Protein AF-T0Z615-F1 (afdb_monomer_lite)

Secondary structure (DSSP, 8-state):
-PPP-PPP-TTHHHHHHHHHHHHHS-TTHHHHHHHHHHHHGGGHHHHHHHHHHHHHHHHHHHHHHHHH--STTHHHHHHHHHH-HHHHHHHHHHHHHHHHHHHHHHHHHHHHHHH-

Radius of gyration: 18.37 Å; chains: 1; bounding box: 49×32×46 Å

Foldseek 3Di:
DDDPDDDDPPCPPVSVVVVVVVVVDALCPCVLVVVLCVVVNPCSVVVVVVVVVVVVVVVVVCVVQCVVQVDPVSQLVVQCVPVNDVRSVVSVVVVVVVVVVVVVSNVVSVVVVVVD

Organism: NCBI:txid410659

pLDDT: mean 87.0, std 8.69, range [48.66, 97.0]

Structure (mmCIF, N/CA/C/O backbone):
data_AF-T0Z615-F1
#
_entry.id   AF-T0Z615-F1
#
loop_
_atom_site.group_PDB
_atom_site.id
_atom_site.type_symbol
_atom_site.label_atom_id
_atom_site.label_alt_id
_atom_site.label_comp_id
_atom_site.label_asym_id
_atom_site.label_entity_id
_atom_site.label_seq_id
_atom_site.pdbx_PDB_ins_code
_atom_site.Cartn_x
_atom_site.Cartn_y
_atom_site.Cartn_z
_atom_site.occupancy
_atom_site.B_iso_or_equiv
_atom_site.auth_seq_id
_atom_site.auth_comp_id
_atom_site.auth_asym_id
_atom_site.auth_atom_id
_atom_site.pdbx_PDB_model_num
ATOM 1 N N . MET A 1 1 ? -30.677 19.873 18.121 1.00 48.66 1 MET A N 1
ATOM 2 C CA . MET A 1 1 ? -29.836 18.657 18.058 1.00 48.66 1 MET A CA 1
ATOM 3 C C . MET A 1 1 ? -29.713 18.229 16.603 1.00 48.66 1 MET A C 1
ATOM 5 O O . MET A 1 1 ? -30.664 17.685 16.055 1.00 48.66 1 MET A O 1
ATOM 9 N N . THR A 1 2 ? -28.602 18.542 15.940 1.00 51.34 2 THR A N 1
ATOM 10 C CA . THR A 1 2 ? -28.321 18.070 14.576 1.00 51.34 2 THR A CA 1
ATOM 11 C C . THR A 1 2 ? -27.870 16.610 14.657 1.00 51.34 2 THR A C 1
ATOM 13 O O . THR A 1 2 ? -26.935 16.286 15.385 1.00 51.34 2 THR A O 1
ATOM 16 N N . ARG A 1 3 ? -28.575 15.693 13.979 1.00 53.12 3 ARG A N 1
ATOM 17 C CA . ARG A 1 3 ? -28.134 14.291 13.869 1.00 53.12 3 ARG A CA 1
ATOM 18 C C . ARG A 1 3 ? -26.726 14.273 13.254 1.00 53.12 3 ARG A C 1
ATOM 20 O O . ARG A 1 3 ? -26.525 14.990 12.274 1.00 53.12 3 ARG A O 1
ATOM 27 N N . PRO A 1 4 ? -25.781 13.463 13.766 1.00 56.62 4 PRO A N 1
ATOM 28 C CA . PRO A 1 4 ? -24.488 13.309 13.116 1.00 56.62 4 PRO A CA 1
ATOM 29 C C . PRO A 1 4 ? -24.726 12.831 11.681 1.00 56.62 4 PRO A C 1
ATOM 31 O O . PRO A 1 4 ? -25.416 11.832 11.451 1.00 56.62 4 PRO A O 1
ATOM 34 N N . THR A 1 5 ? -24.207 13.584 10.717 1.00 71.38 5 THR A N 1
ATOM 35 C CA . THR A 1 5 ? -24.241 13.248 9.296 1.00 71.38 5 THR A CA 1
ATOM 36 C C . THR A 1 5 ? -23.461 11.954 9.098 1.00 71.38 5 THR A C 1
ATOM 38 O O . THR A 1 5 ? -22.233 11.939 9.092 1.00 71.38 5 THR A O 1
ATOM 41 N N . ARG A 1 6 ? -24.175 10.826 8.988 1.00 74.88 6 ARG A N 1
ATOM 42 C CA . ARG A 1 6 ? -23.552 9.560 8.594 1.00 74.88 6 ARG A CA 1
ATOM 43 C C . ARG A 1 6 ? -23.033 9.695 7.168 1.00 74.88 6 ARG A C 1
ATOM 45 O O . ARG A 1 6 ? -23.682 10.304 6.319 1.00 74.88 6 ARG A O 1
ATOM 52 N N . LEU A 1 7 ? -21.882 9.088 6.908 1.00 82.38 7 LEU A N 1
ATOM 53 C CA . LEU A 1 7 ? -21.341 9.005 5.560 1.00 82.38 7 LEU A CA 1
ATOM 54 C C . LEU A 1 7 ? -22.289 8.216 4.655 1.00 82.38 7 LEU A C 1
ATOM 56 O O . LEU A 1 7 ? -22.855 7.196 5.060 1.00 82.38 7 LEU A O 1
ATOM 60 N N . ARG A 1 8 ? -22.451 8.709 3.427 1.00 81.94 8 ARG A N 1
ATOM 61 C CA . ARG A 1 8 ? -23.253 8.060 2.389 1.00 81.94 8 ARG A CA 1
ATOM 62 C C . ARG A 1 8 ? -22.544 6.780 1.943 1.00 81.94 8 ARG A C 1
ATOM 64 O O . ARG A 1 8 ? -21.351 6.811 1.652 1.00 81.94 8 ARG A O 1
ATOM 71 N N . ARG A 1 9 ? -23.259 5.653 1.905 1.00 80.50 9 ARG A N 1
ATOM 72 C CA . ARG A 1 9 ? -22.718 4.329 1.529 1.00 80.50 9 ARG A CA 1
ATOM 73 C C . ARG A 1 9 ? -23.103 3.953 0.098 1.00 80.50 9 ARG A C 1
ATOM 75 O O . ARG A 1 9 ? -23.522 2.833 -0.166 1.00 80.50 9 ARG A O 1
ATOM 82 N N . ASP A 1 10 ? -22.952 4.904 -0.815 1.00 83.88 10 ASP A N 1
ATOM 83 C CA . ASP A 1 10 ? -23.497 4.797 -2.173 1.00 83.88 10 ASP A CA 1
ATOM 84 C C . ASP A 1 10 ? -22.584 3.991 -3.120 1.00 83.88 10 ASP A C 1
ATOM 86 O O . ASP A 1 10 ? -23.027 3.548 -4.172 1.00 83.88 10 ASP A O 1
ATOM 90 N N . ALA A 1 11 ? -21.319 3.754 -2.746 1.00 83.38 11 ALA A N 1
ATOM 91 C CA . ALA A 1 11 ? -20.336 3.067 -3.591 1.00 83.38 11 ALA A CA 1
ATOM 92 C C . ALA A 1 11 ? -20.550 1.540 -3.712 1.00 83.38 11 ALA A C 1
ATOM 94 O O . ALA A 1 11 ? -20.107 0.934 -4.685 1.00 83.38 11 ALA A O 1
ATOM 95 N N . GLY A 1 12 ? -21.221 0.904 -2.743 1.00 88.31 12 GLY A N 1
ATOM 96 C CA . GLY A 1 12 ? -21.408 -0.554 -2.713 1.00 88.31 12 GLY A CA 1
ATOM 97 C C . GLY A 1 12 ? -20.097 -1.361 -2.664 1.00 88.31 12 GLY A C 1
ATOM 98 O O . GLY A 1 12 ? -18.998 -0.814 -2.630 1.00 88.31 12 GLY A O 1
ATOM 99 N N . VAL A 1 13 ? -20.197 -2.694 -2.649 1.00 89.00 13 VAL A N 1
ATOM 100 C CA . VAL A 1 13 ? -19.018 -3.584 -2.555 1.00 89.00 13 VAL A CA 1
ATOM 101 C C . VAL A 1 13 ? -18.176 -3.534 -3.830 1.00 89.00 13 VAL A C 1
ATOM 103 O O . VAL A 1 13 ? -16.959 -3.393 -3.769 1.00 89.00 13 VAL A O 1
ATOM 106 N N . ILE A 1 14 ? -18.833 -3.603 -4.989 1.00 93.44 14 ILE A N 1
ATOM 107 C CA . ILE A 1 14 ? -18.166 -3.616 -6.296 1.00 93.44 14 ILE A CA 1
ATOM 108 C C . ILE A 1 14 ? -17.462 -2.280 -6.563 1.00 93.44 14 ILE A C 1
ATOM 110 O O . ILE A 1 14 ? -16.320 -2.271 -7.014 1.00 93.44 14 ILE A O 1
ATOM 114 N N . GLY A 1 15 ? -18.105 -1.150 -6.246 1.00 92.12 15 GLY A N 1
ATOM 115 C CA . GLY A 1 15 ? -17.489 0.163 -6.435 1.00 92.12 15 GLY A CA 1
ATOM 116 C C . GLY A 1 15 ? -16.258 0.348 -5.551 1.00 92.12 15 GLY A C 1
ATOM 117 O O . GLY A 1 15 ? -15.226 0.793 -6.041 1.00 92.12 15 GLY A O 1
ATOM 118 N N . ILE A 1 16 ? -16.318 -0.067 -4.282 1.00 90.12 16 ILE A N 1
ATOM 119 C CA . ILE A 1 16 ? -15.156 -0.007 -3.381 1.00 90.12 16 ILE A CA 1
ATOM 120 C C . ILE A 1 16 ? -14.036 -0.944 -3.855 1.00 90.12 16 ILE A C 1
ATOM 122 O O . ILE A 1 16 ? -12.873 -0.549 -3.816 1.00 90.12 16 ILE A O 1
ATOM 126 N N . LEU A 1 17 ? -14.367 -2.142 -4.351 1.00 91.88 17 LEU A N 1
ATOM 127 C CA . LEU A 1 17 ? -13.383 -3.068 -4.919 1.00 91.88 17 LEU A CA 1
ATOM 128 C C . LEU A 1 17 ? -12.636 -2.432 -6.098 1.00 91.88 17 LEU A C 1
ATOM 130 O O . LEU A 1 17 ? -11.408 -2.438 -6.113 1.00 91.88 17 LEU A O 1
ATOM 134 N N . TYR A 1 18 ? -13.353 -1.850 -7.062 1.00 92.25 18 TYR A N 1
ATOM 135 C CA . TYR A 1 18 ? -12.715 -1.199 -8.208 1.00 92.25 18 TYR A CA 1
ATOM 136 C C . TYR A 1 18 ? -11.937 0.058 -7.828 1.00 92.25 18 TYR A C 1
ATOM 138 O O . TYR A 1 18 ? -10.883 0.301 -8.409 1.00 92.25 18 TYR A O 1
ATOM 146 N N . VAL A 1 19 ? -12.395 0.826 -6.836 1.00 91.44 19 VAL A N 1
ATOM 147 C CA . VAL A 1 19 ? -11.620 1.951 -6.292 1.00 91.44 19 VAL A CA 1
ATOM 148 C C . VAL A 1 19 ? -10.318 1.452 -5.667 1.00 91.44 19 VAL A C 1
ATOM 150 O O . VAL A 1 19 ? -9.268 2.016 -5.953 1.00 91.44 19 VAL A O 1
ATOM 153 N N . ALA A 1 20 ? -10.353 0.376 -4.877 1.00 88.88 20 ALA A N 1
ATOM 154 C CA . ALA A 1 20 ? -9.154 -0.203 -4.272 1.00 88.88 20 ALA A CA 1
ATOM 155 C C . ALA A 1 20 ? -8.175 -0.736 -5.336 1.00 88.88 20 ALA A C 1
ATOM 157 O O . ALA A 1 20 ? -6.986 -0.406 -5.309 1.00 88.88 20 ALA A O 1
ATOM 158 N N . LEU A 1 21 ? -8.682 -1.492 -6.315 1.00 90.12 21 LEU A N 1
ATOM 159 C CA . LEU A 1 21 ? -7.886 -2.008 -7.433 1.00 90.12 21 LEU A CA 1
ATOM 160 C C . LEU A 1 21 ? -7.271 -0.868 -8.256 1.00 90.12 21 LEU A C 1
ATOM 162 O O . LEU A 1 21 ? -6.063 -0.857 -8.477 1.00 90.12 21 LEU A O 1
ATOM 166 N N . GLY A 1 22 ? -8.076 0.124 -8.641 1.00 88.06 22 GLY A N 1
ATOM 167 C CA . GLY A 1 22 ? -7.614 1.295 -9.387 1.00 88.06 22 GLY A CA 1
ATOM 168 C C . GLY A 1 22 ? -6.620 2.147 -8.600 1.00 88.06 22 GLY A C 1
ATOM 169 O O . GLY A 1 22 ? -5.654 2.629 -9.172 1.00 88.06 22 GLY A O 1
ATOM 170 N N . SER A 1 23 ? -6.794 2.276 -7.281 1.00 85.50 23 SER A N 1
ATOM 171 C CA . SER A 1 23 ? -5.852 3.014 -6.428 1.00 85.50 23 SER A CA 1
ATOM 172 C C . SER A 1 23 ? -4.497 2.320 -6.270 1.00 85.50 23 SER A C 1
ATOM 174 O O . SER A 1 23 ? -3.507 2.979 -5.971 1.00 85.50 23 SER A O 1
ATOM 176 N N . THR A 1 24 ? -4.446 0.999 -6.472 1.00 86.38 24 THR A N 1
ATOM 177 C CA . THR A 1 24 ? -3.198 0.224 -6.399 1.00 86.38 24 THR A CA 1
ATOM 178 C C . THR A 1 24 ? -2.401 0.326 -7.703 1.00 86.38 24 THR A C 1
ATOM 180 O O . THR A 1 24 ? -1.172 0.324 -7.686 1.00 86.38 24 THR A O 1
ATOM 183 N N . ILE A 1 25 ? -3.091 0.433 -8.842 1.00 85.56 25 ILE A N 1
ATOM 184 C CA . ILE A 1 25 ? -2.482 0.528 -10.172 1.00 85.56 25 ILE A CA 1
ATOM 185 C C . ILE A 1 25 ? -2.275 2.016 -10.518 1.00 85.56 25 ILE A C 1
ATOM 187 O O . ILE A 1 25 ? -3.101 2.629 -11.188 1.00 85.56 25 ILE A O 1
ATOM 191 N N . GLY A 1 26 ? -1.177 2.605 -10.031 1.00 75.69 26 GLY A N 1
ATOM 192 C CA . GLY A 1 26 ? -0.755 3.980 -10.357 1.00 75.69 26 GLY A CA 1
ATOM 193 C C . GLY A 1 26 ? 0.144 4.067 -11.598 1.00 75.69 26 GLY A C 1
ATOM 194 O O . GLY A 1 26 ? 0.612 3.045 -12.107 1.00 75.69 26 GLY A O 1
ATOM 195 N N . SER A 1 27 ? 0.453 5.276 -12.080 1.00 71.50 27 SER A N 1
ATOM 196 C CA . SER A 1 27 ? 1.345 5.439 -13.248 1.00 71.50 27 SER A CA 1
ATOM 197 C C . SER A 1 27 ? 2.790 5.007 -12.947 1.00 71.50 27 SER A C 1
ATOM 199 O O . SER A 1 27 ? 3.495 4.493 -13.820 1.00 71.50 27 SER A O 1
ATOM 201 N N . GLY A 1 28 ? 3.211 5.104 -11.683 1.00 67.12 28 GLY A N 1
ATOM 202 C CA . GLY A 1 28 ? 4.524 4.658 -11.209 1.00 67.12 28 GLY A CA 1
ATOM 203 C C . GLY A 1 28 ? 4.664 3.148 -10.968 1.00 67.12 28 GLY A C 1
ATOM 204 O O . GLY A 1 28 ? 5.751 2.702 -10.607 1.00 67.12 28 GLY A O 1
ATOM 205 N N . TRP A 1 29 ? 3.616 2.335 -11.159 1.00 78.00 29 TRP A N 1
ATOM 206 C CA . TRP A 1 29 ? 3.652 0.890 -10.857 1.00 78.00 29 TRP A CA 1
ATOM 207 C C . TRP A 1 29 ? 4.794 0.150 -11.583 1.00 78.00 29 TRP A C 1
ATOM 209 O O . TRP A 1 29 ? 5.466 -0.698 -10.992 1.00 78.00 29 TRP A O 1
ATOM 219 N N . LEU A 1 30 ? 5.082 0.514 -12.840 1.00 81.06 30 LEU A N 1
ATOM 220 C CA . LEU A 1 30 ? 6.151 -0.127 -13.614 1.00 81.06 30 LEU A CA 1
ATOM 221 C C . LEU A 1 30 ? 7.554 0.311 -13.185 1.00 81.06 30 LEU A C 1
ATOM 223 O O . LEU A 1 30 ? 8.518 -0.358 -13.544 1.00 81.06 30 LEU A O 1
ATOM 227 N N . PHE A 1 31 ? 7.705 1.372 -12.388 1.00 82.00 31 PHE A N 1
ATOM 228 C CA . PHE A 1 31 ? 9.018 1.788 -11.892 1.00 82.00 31 PHE A CA 1
ATOM 229 C C . PHE A 1 31 ? 9.614 0.786 -10.921 1.00 82.00 31 PHE A C 1
ATOM 231 O O . PHE A 1 31 ? 10.810 0.513 -10.993 1.00 82.00 31 PHE A O 1
ATOM 238 N N . GLY A 1 32 ? 8.786 0.169 -10.075 1.00 83.19 32 GLY A N 1
ATOM 239 C CA . GLY A 1 32 ? 9.234 -0.933 -9.225 1.00 83.19 32 GLY A CA 1
ATOM 240 C C . GLY A 1 32 ? 9.781 -2.093 -10.060 1.00 83.19 32 GLY A C 1
ATOM 241 O O . GLY A 1 32 ? 10.869 -2.596 -9.783 1.00 83.19 32 GLY A O 1
ATOM 242 N N . ALA A 1 33 ? 9.072 -2.464 -11.131 1.00 85.81 33 ALA A N 1
ATOM 243 C CA . ALA A 1 33 ? 9.494 -3.533 -12.035 1.00 85.81 33 ALA A CA 1
ATOM 244 C C . ALA A 1 33 ? 10.766 -3.161 -12.809 1.00 85.81 33 ALA A C 1
ATOM 246 O O . ALA A 1 33 ? 11.701 -3.958 -12.860 1.00 85.81 33 ALA A O 1
ATOM 247 N N . LEU A 1 34 ? 10.822 -1.944 -13.355 1.00 87.19 34 LEU A N 1
ATOM 248 C CA . LEU A 1 34 ? 11.965 -1.421 -14.097 1.00 87.19 34 LEU A CA 1
ATOM 249 C C . LEU A 1 34 ? 13.215 -1.375 -13.218 1.00 87.19 34 LEU A C 1
ATOM 251 O O . LEU A 1 34 ? 14.241 -1.931 -13.593 1.00 87.19 34 LEU A O 1
ATOM 255 N N . HIS A 1 35 ? 13.141 -0.765 -12.034 1.00 87.25 35 HIS A N 1
ATOM 256 C CA . HIS A 1 35 ? 14.291 -0.669 -11.136 1.00 87.25 35 HIS A CA 1
ATOM 257 C C . HIS A 1 35 ? 14.742 -2.038 -10.626 1.00 87.25 35 HIS A C 1
ATOM 259 O O . HIS A 1 35 ? 15.947 -2.286 -10.562 1.00 87.25 35 HIS A O 1
ATOM 265 N N . ALA A 1 36 ? 13.807 -2.944 -10.325 1.00 87.88 36 ALA A N 1
ATOM 266 C CA . ALA A 1 36 ? 14.149 -4.312 -9.951 1.00 87.88 36 ALA A CA 1
ATOM 267 C C . ALA A 1 36 ? 14.866 -5.044 -11.096 1.00 87.88 36 ALA A C 1
ATOM 269 O O . ALA A 1 36 ? 15.888 -5.687 -10.861 1.00 87.88 36 ALA A O 1
ATOM 270 N N . ALA A 1 37 ? 14.378 -4.915 -12.333 1.00 89.62 37 ALA A N 1
ATOM 271 C CA . ALA A 1 37 ? 14.989 -5.534 -13.506 1.00 89.62 37 ALA A CA 1
ATOM 272 C C . ALA A 1 37 ? 16.349 -4.914 -13.861 1.00 89.62 37 ALA A C 1
ATOM 274 O O . ALA A 1 37 ? 17.269 -5.643 -14.213 1.00 89.62 37 ALA A O 1
ATOM 275 N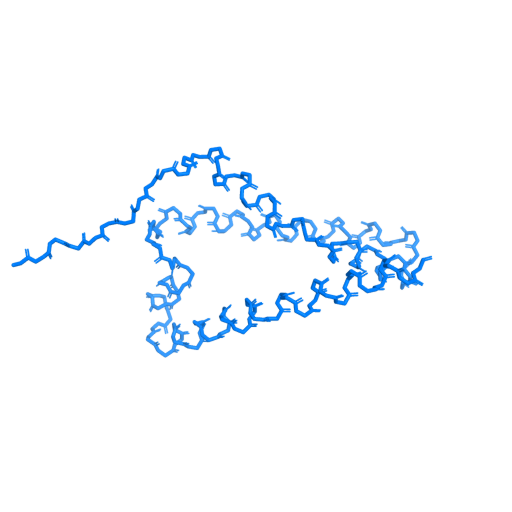 N . VAL A 1 38 ? 16.519 -3.597 -13.725 1.00 90.62 38 VAL A N 1
ATOM 276 C CA . VAL A 1 38 ? 17.808 -2.923 -13.963 1.00 90.62 38 VAL A CA 1
ATOM 277 C C . VAL A 1 38 ? 18.862 -3.372 -12.949 1.00 90.62 38 VAL A C 1
ATOM 279 O O . VAL A 1 38 ? 20.016 -3.564 -13.319 1.00 90.62 38 VAL A O 1
ATOM 282 N N . GLN A 1 39 ? 18.481 -3.566 -11.683 1.00 90.19 39 GLN A N 1
ATOM 283 C CA . GLN A 1 39 ? 19.425 -3.951 -10.629 1.00 90.19 39 GLN A CA 1
ATOM 284 C C . GLN A 1 39 ? 19.714 -5.458 -10.593 1.00 90.19 39 GLN A C 1
ATOM 286 O O . GLN A 1 39 ? 20.867 -5.857 -10.460 1.00 90.19 39 GLN A O 1
ATOM 291 N N . ALA A 1 40 ? 18.683 -6.301 -10.693 1.00 89.12 40 ALA A N 1
ATOM 292 C CA . ALA A 1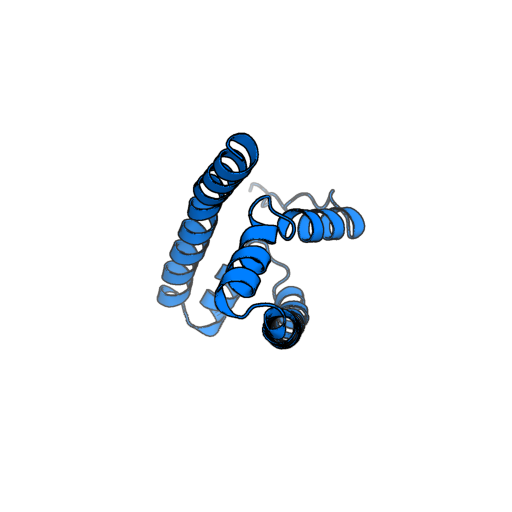 40 ? 18.799 -7.753 -10.527 1.00 89.12 40 ALA A CA 1
ATOM 293 C C . ALA A 1 40 ? 18.723 -8.537 -11.852 1.00 89.12 40 ALA A C 1
ATOM 295 O O . ALA A 1 40 ? 18.902 -9.758 -11.866 1.00 89.12 40 ALA A O 1
ATOM 296 N N . GLY A 1 41 ? 18.436 -7.874 -12.974 1.00 88.94 41 GLY A N 1
ATOM 297 C CA . GLY A 1 41 ? 18.231 -8.537 -14.259 1.00 88.94 41 GLY A CA 1
ATOM 298 C C . GLY A 1 41 ? 17.022 -9.488 -14.233 1.00 88.94 41 GLY A C 1
ATOM 299 O O . GLY A 1 41 ? 16.019 -9.218 -13.559 1.00 88.94 41 GLY A O 1
ATOM 300 N N . PRO A 1 42 ? 17.103 -10.643 -14.920 1.00 89.31 42 PRO A N 1
ATOM 301 C CA . PRO A 1 42 ? 16.043 -11.658 -14.926 1.00 89.31 42 PRO A CA 1
ATOM 302 C C . PRO A 1 42 ? 15.691 -12.215 -13.536 1.00 89.31 42 PRO A C 1
ATOM 304 O O . PRO A 1 42 ? 14.578 -12.694 -13.326 1.00 89.31 42 PRO A O 1
ATOM 307 N N . TRP A 1 43 ? 16.608 -12.119 -12.565 1.00 90.62 43 TRP A N 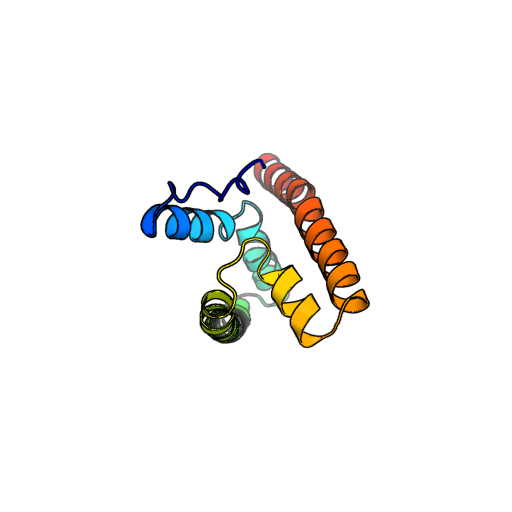1
ATOM 308 C CA . TRP A 1 43 ? 16.386 -12.585 -11.191 1.00 90.62 43 TRP A CA 1
ATOM 309 C C . TRP A 1 43 ? 15.415 -11.703 -10.394 1.00 90.62 43 TRP A C 1
ATOM 311 O O . TRP A 1 43 ? 14.958 -12.108 -9.326 1.00 90.62 43 TRP A O 1
ATOM 321 N N . SER A 1 44 ? 15.035 -10.535 -10.921 1.00 92.25 44 SER A N 1
ATOM 322 C CA . SER A 1 44 ? 14.018 -9.653 -10.329 1.00 92.25 44 SER A CA 1
ATOM 323 C C . SER A 1 44 ? 12.657 -10.327 -10.116 1.00 92.25 44 SER A C 1
ATOM 325 O O . SER A 1 44 ? 11.911 -9.944 -9.222 1.00 92.25 44 SER A O 1
ATOM 327 N N . ILE A 1 45 ? 12.329 -11.385 -10.859 1.00 91.56 45 ILE A N 1
ATOM 328 C CA . ILE A 1 45 ? 11.092 -12.153 -10.645 1.00 91.56 45 ILE A CA 1
ATOM 329 C C . ILE A 1 45 ? 11.020 -12.732 -9.223 1.00 91.56 45 ILE A C 1
ATOM 331 O O . ILE A 1 45 ? 9.948 -12.756 -8.618 1.00 91.56 45 ILE A O 1
ATOM 335 N N . PHE A 1 46 ? 12.151 -13.142 -8.645 1.00 92.31 46 PHE A N 1
ATOM 336 C CA . PHE A 1 46 ? 12.165 -13.675 -7.283 1.00 92.31 46 PHE A CA 1
ATOM 337 C C . PHE A 1 46 ? 11.851 -12.601 -6.238 1.00 92.31 46 PHE A C 1
ATOM 339 O O . PHE A 1 46 ? 11.150 -12.894 -5.268 1.00 92.31 46 PHE A O 1
ATOM 346 N N . SER A 1 47 ? 12.291 -11.353 -6.439 1.00 91.38 47 SER A N 1
ATOM 347 C CA . SER A 1 47 ? 11.934 -10.262 -5.524 1.00 91.38 47 SER A CA 1
ATOM 348 C C . SER A 1 47 ? 10.443 -9.935 -5.595 1.00 91.38 47 SER A C 1
ATOM 350 O O . SER A 1 47 ? 9.832 -9.679 -4.559 1.00 91.38 47 SER A O 1
ATOM 352 N N . TRP A 1 48 ? 9.827 -10.044 -6.776 1.00 90.94 48 TRP A N 1
ATOM 353 C CA . TRP A 1 48 ? 8.378 -9.913 -6.939 1.00 90.94 48 TRP A CA 1
ATOM 354 C C . TRP A 1 48 ? 7.593 -11.006 -6.222 1.00 90.94 48 TRP A C 1
ATOM 356 O O . TRP A 1 48 ? 6.603 -10.697 -5.564 1.00 90.94 48 TRP A O 1
ATOM 366 N N . ILE A 1 49 ? 8.033 -12.264 -6.299 1.00 94.31 49 ILE A N 1
ATOM 367 C CA . ILE A 1 49 ? 7.371 -13.375 -5.598 1.00 94.31 49 ILE A CA 1
ATOM 368 C C . ILE A 1 49 ? 7.412 -13.150 -4.083 1.00 94.31 49 ILE A C 1
ATOM 370 O O . ILE A 1 49 ? 6.389 -13.272 -3.408 1.00 94.31 49 ILE A O 1
ATOM 374 N N . ILE A 1 50 ? 8.577 -12.772 -3.551 1.00 94.31 50 ILE A N 1
ATOM 375 C CA . ILE A 1 50 ? 8.742 -12.499 -2.118 1.00 94.31 50 ILE A CA 1
ATOM 376 C C . ILE A 1 50 ? 7.907 -11.281 -1.702 1.00 94.31 50 ILE A C 1
ATOM 378 O O . ILE A 1 50 ? 7.199 -11.333 -0.696 1.00 94.31 50 ILE A O 1
ATOM 382 N N . GLY A 1 51 ? 7.939 -10.205 -2.493 1.00 92.62 51 GLY A N 1
ATOM 383 C CA . GLY A 1 51 ? 7.148 -9.001 -2.248 1.00 92.62 51 GLY A CA 1
ATOM 384 C C . GLY A 1 51 ? 5.644 -9.279 -2.259 1.00 92.62 51 GLY A C 1
ATOM 385 O O . GLY A 1 51 ? 4.938 -8.866 -1.341 1.00 92.62 51 GLY A O 1
ATOM 386 N N . ALA A 1 52 ? 5.157 -10.041 -3.240 1.00 92.50 52 ALA A N 1
ATOM 387 C CA . ALA A 1 52 ? 3.754 -10.434 -3.336 1.00 92.50 52 ALA A CA 1
ATOM 388 C C . ALA A 1 52 ? 3.314 -11.273 -2.128 1.00 92.50 52 ALA A C 1
ATOM 390 O O . ALA A 1 52 ? 2.256 -11.010 -1.559 1.00 92.50 52 ALA A O 1
ATOM 391 N N . ALA A 1 53 ? 4.137 -12.234 -1.693 1.00 97.00 53 ALA A N 1
ATOM 392 C CA . ALA A 1 53 ? 3.851 -13.030 -0.502 1.00 97.00 53 ALA A CA 1
ATOM 393 C C . ALA A 1 53 ? 3.772 -12.158 0.766 1.00 97.00 53 ALA A C 1
ATOM 395 O O . ALA A 1 53 ? 2.836 -12.300 1.553 1.00 97.00 53 ALA A O 1
ATOM 396 N N . ALA A 1 54 ? 4.703 -11.217 0.943 1.00 96.00 54 ALA A N 1
ATOM 397 C CA . ALA A 1 54 ? 4.701 -10.304 2.085 1.00 96.00 54 ALA A CA 1
ATOM 398 C C . ALA A 1 54 ? 3.468 -9.381 2.098 1.00 96.00 54 ALA A C 1
ATOM 400 O O . ALA A 1 54 ? 2.812 -9.233 3.132 1.00 96.00 54 ALA A O 1
ATOM 401 N N . VAL A 1 55 ? 3.114 -8.796 0.949 1.00 93.38 55 VAL A N 1
ATOM 402 C CA . VAL A 1 55 ? 1.930 -7.930 0.817 1.00 93.38 55 VAL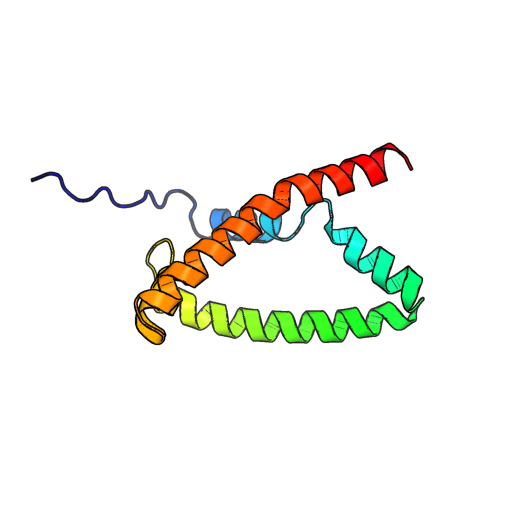 A CA 1
ATOM 403 C C . VAL A 1 55 ? 0.637 -8.720 1.026 1.00 93.38 55 VAL A C 1
ATOM 405 O O . VAL A 1 55 ? -0.289 -8.203 1.645 1.00 93.38 55 VAL A O 1
ATOM 408 N N . LEU A 1 56 ? 0.571 -9.979 0.582 1.00 94.94 56 LEU A N 1
ATOM 409 C CA . LEU A 1 56 ? -0.591 -10.841 0.805 1.00 94.94 56 LEU A CA 1
ATOM 410 C C . LEU A 1 56 ? -0.823 -11.114 2.297 1.00 94.94 56 LEU A C 1
ATOM 412 O O . LEU A 1 56 ? -1.954 -11.013 2.771 1.00 94.94 56 LEU A O 1
ATOM 416 N N . LEU A 1 57 ? 0.241 -11.407 3.051 1.00 96.62 57 LEU A N 1
ATOM 417 C CA . LEU A 1 57 ? 0.147 -11.570 4.505 1.00 96.62 57 LEU A CA 1
ATOM 418 C C . LEU A 1 57 ? -0.355 -10.287 5.176 1.00 96.62 57 LEU A C 1
ATOM 420 O O . LEU A 1 57 ? -1.247 -10.339 6.023 1.00 96.62 57 LEU A O 1
ATOM 424 N N . LEU A 1 58 ? 0.160 -9.130 4.754 1.00 94.12 58 LEU A N 1
ATOM 425 C CA . LEU A 1 58 ? -0.302 -7.837 5.252 1.00 94.12 58 LEU A CA 1
ATOM 426 C C . LEU A 1 58 ? -1.783 -7.590 4.914 1.00 94.12 58 LEU A C 1
ATOM 428 O O . LEU A 1 58 ? -2.535 -7.094 5.754 1.00 94.12 58 LEU A O 1
ATOM 432 N N . ALA A 1 59 ? -2.221 -7.971 3.713 1.00 92.94 59 ALA A N 1
ATOM 433 C CA . ALA A 1 59 ? -3.608 -7.842 3.281 1.00 92.94 59 ALA A CA 1
ATOM 434 C C . ALA A 1 59 ? -4.563 -8.687 4.137 1.00 92.94 59 ALA A C 1
ATOM 436 O O . ALA A 1 59 ? -5.636 -8.197 4.483 1.00 92.94 59 ALA A O 1
ATOM 437 N N . PHE A 1 60 ? -4.176 -9.904 4.537 1.00 95.00 60 PHE A N 1
ATOM 438 C CA . PHE A 1 60 ? -4.984 -10.714 5.457 1.00 95.00 60 PHE A CA 1
ATOM 439 C C . PHE A 1 60 ? -5.136 -10.058 6.829 1.00 95.00 60 PHE A C 1
ATOM 441 O O . PHE A 1 60 ? -6.250 -9.977 7.345 1.00 95.00 60 PHE A O 1
ATOM 448 N N . VAL A 1 61 ? -4.054 -9.499 7.377 1.00 93.56 61 VAL A N 1
ATOM 449 C CA . VAL A 1 61 ? -4.112 -8.753 8.644 1.00 93.56 61 VAL A CA 1
ATOM 450 C C . VAL A 1 61 ? -5.067 -7.560 8.531 1.00 93.56 61 VAL A C 1
ATOM 452 O O . VAL A 1 61 ? -5.921 -7.355 9.394 1.00 93.56 61 VAL A O 1
ATOM 455 N N . PHE A 1 62 ? -4.985 -6.786 7.445 1.00 89.31 62 PHE A N 1
ATOM 456 C CA . PHE A 1 62 ? -5.910 -5.671 7.231 1.00 89.31 62 PHE A CA 1
ATOM 457 C C . PHE A 1 62 ? -7.349 -6.121 6.968 1.00 89.31 62 PHE A C 1
ATOM 459 O O . PHE A 1 62 ? -8.272 -5.421 7.386 1.00 89.31 62 PHE A O 1
ATOM 466 N N . ALA A 1 63 ? -7.570 -7.268 6.326 1.00 91.00 63 ALA A N 1
ATOM 467 C CA . ALA A 1 63 ? -8.909 -7.810 6.117 1.00 91.00 63 ALA A CA 1
ATOM 468 C C . ALA A 1 63 ? -9.607 -8.098 7.456 1.00 91.00 63 ALA A C 1
ATOM 470 O O . ALA A 1 63 ? -10.770 -7.739 7.625 1.00 91.00 63 ALA A O 1
ATOM 471 N N . GLU A 1 64 ? -8.892 -8.643 8.442 1.00 91.81 64 GLU A N 1
ATOM 472 C CA . GLU A 1 64 ? -9.440 -8.844 9.787 1.00 91.81 64 GLU A CA 1
ATOM 473 C C . GLU A 1 64 ? -9.638 -7.508 10.519 1.00 91.81 64 GLU A C 1
ATOM 475 O O . GLU A 1 64 ? -10.749 -7.184 10.949 1.00 91.81 64 GLU A O 1
ATOM 480 N N . LEU A 1 65 ? -8.599 -6.668 10.586 1.00 89.81 65 LEU A N 1
ATOM 481 C CA . LEU A 1 65 ? -8.638 -5.414 11.350 1.00 89.81 65 LEU A CA 1
ATOM 482 C C . LEU A 1 65 ? -9.690 -4.419 10.838 1.00 89.81 65 LEU A C 1
ATOM 484 O O . LEU A 1 65 ? -10.363 -3.756 11.630 1.00 89.81 65 LEU A O 1
ATOM 488 N N . THR A 1 66 ? -9.858 -4.293 9.522 1.00 85.25 66 THR A N 1
ATOM 489 C CA . THR A 1 66 ? -10.818 -3.335 8.941 1.00 85.25 66 THR A CA 1
ATOM 490 C C . THR A 1 66 ? -12.270 -3.725 9.202 1.00 85.25 66 THR A C 1
ATOM 492 O O . THR A 1 66 ? -13.121 -2.841 9.321 1.00 85.25 66 THR A O 1
ATOM 495 N N . THR A 1 67 ? -12.562 -5.020 9.373 1.00 86.56 67 THR A N 1
ATOM 496 C CA . THR A 1 67 ? -13.902 -5.477 9.778 1.00 86.56 67 THR A CA 1
ATOM 497 C C . THR A 1 67 ? -14.192 -5.206 11.255 1.00 86.56 67 THR A C 1
ATOM 499 O O . THR A 1 67 ? -15.339 -4.928 11.604 1.00 86.56 67 THR A O 1
ATOM 502 N N . MET A 1 68 ? -13.161 -5.196 12.109 1.00 89.12 68 MET A N 1
ATOM 503 C CA . MET A 1 68 ? -13.284 -4.852 13.532 1.00 89.12 68 MET A CA 1
ATOM 504 C C . MET A 1 68 ? -13.497 -3.350 13.767 1.00 89.12 68 MET A C 1
ATOM 506 O O . MET A 1 68 ? -14.187 -2.967 14.712 1.00 89.12 68 MET A O 1
ATOM 510 N N . PHE A 1 69 ? -12.949 -2.493 12.899 1.00 86.38 69 PHE A N 1
ATOM 511 C CA . PHE A 1 69 ? -13.070 -1.033 12.992 1.00 86.38 69 PHE A CA 1
ATOM 512 C C . PHE A 1 69 ? -13.793 -0.436 11.765 1.00 86.38 69 PHE A C 1
ATOM 514 O O . PHE A 1 69 ? -13.171 0.279 10.978 1.00 86.38 69 PHE A O 1
ATOM 521 N N . PRO A 1 70 ? -15.120 -0.641 11.600 1.00 80.06 70 PRO A N 1
ATOM 522 C CA . PRO A 1 70 ? -15.876 -0.255 10.396 1.00 80.06 70 PRO A CA 1
ATOM 523 C C . PRO A 1 70 ? -16.190 1.254 10.301 1.00 80.06 70 PRO A C 1
ATOM 525 O O . PRO A 1 70 ? -17.137 1.670 9.623 1.00 80.06 70 PRO A O 1
ATOM 528 N N . ASN A 1 71 ? -15.420 2.082 11.007 1.00 80.38 71 ASN A N 1
ATOM 529 C CA . ASN A 1 71 ? -15.547 3.533 11.025 1.00 80.38 71 ASN A CA 1
ATOM 530 C C . ASN A 1 71 ? -14.566 4.155 10.026 1.00 80.38 71 ASN A C 1
ATOM 532 O O . ASN A 1 71 ? -13.452 3.672 9.832 1.00 80.38 71 ASN A O 1
ATOM 536 N N . SER A 1 72 ? -14.958 5.259 9.394 1.00 81.75 72 SER A N 1
ATOM 537 C CA . SER A 1 72 ? -14.057 5.987 8.499 1.00 81.75 72 SER A CA 1
ATOM 538 C C . SER A 1 72 ? -12.849 6.536 9.250 1.00 81.75 72 SER A C 1
ATOM 540 O O . SER A 1 72 ? -12.963 6.971 10.393 1.00 81.75 72 SER A O 1
ATOM 542 N N . GLY A 1 73 ? -11.684 6.487 8.600 1.00 79.94 73 GLY A N 1
ATOM 543 C CA . GLY A 1 73 ? -10.409 6.734 9.272 1.00 79.94 73 GLY A CA 1
ATOM 544 C C . GLY A 1 73 ? -9.930 5.543 10.107 1.00 79.94 73 GLY A C 1
ATOM 545 O O . GLY A 1 73 ? -9.171 5.743 11.051 1.00 79.94 73 GLY A O 1
ATOM 546 N N . ALA A 1 74 ? -10.349 4.317 9.762 1.00 81.44 74 ALA A N 1
ATOM 547 C CA . ALA A 1 74 ? -10.019 3.087 10.484 1.00 81.44 74 ALA A CA 1
ATOM 548 C C . ALA A 1 74 ? -8.529 2.971 10.842 1.00 81.44 74 ALA A C 1
ATOM 550 O O . ALA A 1 74 ? -8.223 2.585 11.958 1.00 81.44 74 ALA A O 1
ATOM 551 N N . LEU A 1 75 ? -7.611 3.369 9.950 1.00 84.81 75 LEU A N 1
ATOM 552 C CA . LEU A 1 75 ? -6.156 3.338 10.181 1.00 84.81 75 LEU A CA 1
ATOM 553 C C . LEU A 1 75 ? -5.686 4.259 11.323 1.00 84.81 75 LEU A C 1
ATOM 555 O O . LEU A 1 75 ? -4.777 3.912 12.073 1.00 84.81 75 LEU A O 1
ATOM 559 N N . VAL A 1 76 ? -6.309 5.424 11.485 1.00 87.19 76 VAL A N 1
ATOM 560 C CA . VAL A 1 76 ? -6.036 6.336 12.610 1.00 87.19 76 VAL A CA 1
ATOM 561 C C . VAL A 1 76 ? -6.753 5.857 13.865 1.00 87.19 76 VAL A C 1
ATOM 563 O O . VAL A 1 76 ? -6.204 5.891 14.961 1.00 87.19 76 VAL A O 1
ATOM 566 N N . HIS A 1 77 ? -7.981 5.367 13.713 1.00 85.88 77 HIS A N 1
ATOM 567 C CA . HIS A 1 77 ? -8.764 4.886 14.841 1.00 85.88 77 HIS A CA 1
ATOM 568 C C . HIS A 1 77 ? -8.139 3.640 15.485 1.00 85.88 77 HIS A C 1
ATOM 570 O O . HIS A 1 77 ? -8.011 3.584 16.704 1.00 85.88 77 HIS A O 1
ATOM 576 N N . MET A 1 78 ? -7.672 2.683 14.679 1.00 88.56 78 MET A N 1
ATOM 577 C CA . MET A 1 78 ? -7.020 1.466 15.168 1.00 88.56 78 MET A CA 1
ATOM 578 C C . MET A 1 78 ? -5.730 1.782 15.930 1.00 88.56 78 MET A C 1
ATOM 580 O O . MET A 1 78 ? -5.465 1.168 16.959 1.00 88.56 78 MET A O 1
ATOM 584 N N . THR A 1 79 ? -4.947 2.763 15.474 1.00 88.12 79 THR A N 1
ATOM 585 C CA . THR A 1 79 ? -3.693 3.167 16.130 1.00 88.12 79 THR A CA 1
ATOM 586 C C . THR A 1 79 ? -3.951 3.964 17.402 1.00 88.12 79 THR A C 1
ATOM 588 O O . THR A 1 79 ? -3.275 3.741 18.403 1.00 88.12 79 THR A O 1
ATOM 591 N N . HIS A 1 80 ? -4.981 4.813 17.411 1.00 87.50 80 HIS A N 1
ATOM 592 C CA . HIS A 1 80 ? -5.429 5.521 18.612 1.00 87.50 80 HIS A CA 1
ATOM 593 C C . HIS A 1 80 ? -5.904 4.561 19.710 1.00 87.50 80 HIS A C 1
ATOM 595 O O . HIS A 1 80 ? -5.472 4.675 20.854 1.00 87.50 80 HIS A O 1
ATOM 601 N N . VAL A 1 81 ? -6.730 3.571 19.352 1.00 87.81 81 VAL A N 1
ATOM 602 C CA . VAL A 1 81 ? -7.271 2.587 20.304 1.00 87.81 81 VAL A CA 1
ATOM 603 C C . VAL A 1 81 ? -6.187 1.643 20.835 1.00 87.81 81 VAL A C 1
ATOM 605 O O . VAL A 1 81 ? -6.224 1.278 22.005 1.00 87.81 81 VAL A O 1
ATOM 608 N N . SER A 1 82 ? -5.217 1.251 20.005 1.00 89.00 82 SER A N 1
ATOM 609 C CA . SER A 1 82 ? -4.177 0.285 20.399 1.00 89.00 82 SER A CA 1
ATOM 610 C C . SER A 1 82 ? -2.962 0.910 21.093 1.00 89.00 82 SER A C 1
ATOM 612 O O . SER A 1 82 ? -2.443 0.320 22.036 1.00 89.00 82 SER A O 1
ATOM 614 N N . HIS A 1 83 ? -2.501 2.084 20.647 1.00 90.81 83 HIS A N 1
ATOM 615 C CA . HIS A 1 83 ? -1.241 2.705 21.091 1.00 90.81 83 HIS A CA 1
ATOM 616 C C . HIS A 1 83 ? -1.438 4.075 21.768 1.00 90.81 83 HIS A C 1
ATOM 618 O O . HIS A 1 83 ? -0.469 4.709 22.189 1.00 90.81 83 HIS A O 1
ATOM 624 N N . GLY A 1 84 ? -2.682 4.540 21.895 1.00 91.56 84 GLY A N 1
ATOM 625 C CA . GLY A 1 84 ? -3.031 5.781 22.578 1.00 91.56 84 GLY A CA 1
ATOM 626 C C . GLY A 1 84 ? -2.984 7.034 21.698 1.00 91.56 84 GLY A C 1
ATOM 627 O O . GLY A 1 84 ? -2.704 7.011 20.497 1.00 91.56 84 GLY A O 1
ATOM 628 N N . ASP A 1 85 ? -3.275 8.170 22.332 1.00 90.12 85 ASP A N 1
ATOM 629 C CA . ASP A 1 85 ? -3.576 9.430 21.646 1.00 90.12 85 ASP A CA 1
ATOM 630 C C . ASP A 1 85 ? -2.384 10.033 20.887 1.00 90.12 85 ASP A C 1
ATOM 632 O O . ASP A 1 85 ? -2.527 10.487 19.750 1.00 90.12 85 ASP A O 1
ATOM 636 N N . LEU A 1 86 ? -1.186 9.989 21.478 1.00 92.25 86 LEU A N 1
ATOM 637 C CA . LEU A 1 86 ? 0.028 10.502 20.838 1.00 92.25 86 LEU A CA 1
ATOM 638 C C . LEU A 1 86 ? 0.374 9.707 19.572 1.00 92.25 86 LEU A C 1
ATOM 640 O O . LEU A 1 86 ? 0.645 10.298 18.527 1.00 92.25 86 LEU A O 1
ATOM 644 N N . ALA A 1 87 ? 0.323 8.376 19.655 1.00 90.62 87 ALA A N 1
ATOM 645 C CA . ALA A 1 87 ? 0.616 7.498 18.529 1.00 90.62 87 ALA A CA 1
ATOM 646 C C . ALA A 1 87 ? -0.392 7.696 17.389 1.00 90.62 87 ALA A C 1
ATOM 648 O O . ALA A 1 87 ? 0.018 7.842 16.239 1.00 90.62 87 ALA A O 1
ATOM 649 N N . GLY A 1 88 ? -1.691 7.803 17.698 1.00 89.69 88 GLY A N 1
ATOM 650 C CA . GLY A 1 88 ? -2.722 8.085 16.693 1.00 89.69 88 GLY A CA 1
ATOM 651 C C . GLY A 1 88 ? -2.521 9.431 15.980 1.00 89.69 88 GLY A C 1
ATOM 652 O O . GLY A 1 88 ? -2.693 9.526 14.760 1.00 89.69 88 GLY A O 1
ATOM 653 N N . LYS A 1 89 ? -2.093 10.474 16.705 1.00 91.38 89 LYS A N 1
ATOM 654 C CA . LYS A 1 89 ? -1.778 11.793 16.121 1.00 91.38 89 LYS A CA 1
ATOM 655 C C . LYS A 1 89 ? -0.566 11.744 15.196 1.00 91.38 89 LYS A C 1
ATOM 657 O O . LYS A 1 89 ? -0.628 12.277 14.089 1.00 91.38 89 LYS A O 1
ATOM 662 N N . ILE A 1 90 ? 0.513 11.086 15.621 1.00 94.38 90 ILE A N 1
ATOM 663 C CA . ILE A 1 90 ? 1.708 10.894 14.786 1.00 94.38 90 ILE A CA 1
ATOM 664 C C . ILE A 1 90 ? 1.344 10.094 13.532 1.00 94.38 90 ILE A C 1
ATOM 666 O O . ILE A 1 90 ? 1.688 10.492 12.421 1.00 94.38 90 ILE A O 1
ATOM 670 N N . TRP A 1 91 ? 0.583 9.012 13.692 1.00 93.31 91 TRP A N 1
ATOM 671 C CA . TRP A 1 91 ? 0.139 8.176 12.581 1.00 93.31 91 TRP A CA 1
ATOM 672 C C . TRP A 1 91 ? -0.718 8.940 11.567 1.00 93.31 91 TRP A C 1
ATOM 674 O O . TRP A 1 91 ? -0.541 8.781 10.362 1.00 93.31 91 TRP A O 1
ATOM 684 N N . SER A 1 92 ? -1.592 9.832 12.038 1.00 91.44 92 SER A N 1
ATOM 685 C CA . SER A 1 92 ? -2.387 10.707 11.166 1.00 91.44 92 SER A CA 1
ATOM 686 C C . SER A 1 92 ? -1.504 11.589 10.282 1.00 91.44 92 SER A C 1
ATOM 688 O O . SER A 1 92 ? -1.756 11.712 9.084 1.00 91.44 92 SER A O 1
ATOM 690 N N . TRP A 1 93 ? -0.444 12.168 10.856 1.00 94.94 93 TRP A N 1
ATOM 691 C CA . TRP A 1 93 ? 0.526 12.963 10.102 1.00 94.94 93 TRP A CA 1
ATOM 692 C C . TRP A 1 93 ? 1.316 12.127 9.099 1.00 94.94 93 TRP A C 1
ATOM 694 O O . TRP A 1 93 ? 1.525 12.579 7.977 1.00 94.94 93 TRP A O 1
ATOM 704 N N . ILE A 1 94 ? 1.704 10.902 9.462 1.00 94.44 94 ILE A N 1
ATOM 705 C CA . ILE A 1 94 ? 2.376 9.979 8.538 1.00 94.44 94 ILE A CA 1
ATOM 706 C C . ILE A 1 94 ? 1.468 9.673 7.342 1.00 94.44 94 ILE A C 1
ATOM 708 O O . ILE A 1 94 ? 1.888 9.860 6.204 1.00 94.44 94 ILE A O 1
ATOM 712 N N . LEU A 1 95 ? 0.208 9.290 7.580 1.00 93.12 95 LEU A N 1
ATOM 713 C CA . LEU A 1 95 ? -0.757 9.003 6.510 1.00 93.12 95 LEU A CA 1
ATOM 714 C C . LEU A 1 95 ? -1.003 10.216 5.604 1.00 93.12 95 LEU A C 1
ATOM 716 O O . LEU A 1 95 ? -1.121 10.069 4.384 1.00 93.12 95 LEU A O 1
ATOM 720 N N . PHE A 1 96 ? -1.059 11.417 6.187 1.00 93.81 96 PHE A N 1
ATOM 721 C CA . PHE A 1 96 ? -1.157 12.655 5.422 1.00 93.81 96 PHE A CA 1
ATOM 722 C C . PHE A 1 96 ? 0.069 12.860 4.525 1.00 93.81 96 PHE A C 1
ATOM 724 O O . PHE A 1 96 ? -0.091 13.068 3.324 1.00 93.81 96 PHE A O 1
ATOM 731 N N . LEU A 1 97 ? 1.283 12.746 5.070 1.00 95.31 97 LEU A N 1
ATOM 732 C CA . LEU A 1 97 ? 2.521 12.916 4.304 1.00 95.31 97 LEU A CA 1
ATOM 733 C C . LEU A 1 97 ? 2.651 11.878 3.184 1.00 95.31 97 LEU A C 1
ATOM 735 O O . LEU A 1 97 ? 3.008 12.244 2.066 1.00 95.31 97 LEU A O 1
ATOM 739 N N . THR A 1 98 ? 2.286 10.620 3.444 1.00 91.00 98 THR A N 1
ATOM 740 C CA . THR A 1 98 ? 2.219 9.574 2.413 1.00 91.00 98 THR A CA 1
ATOM 741 C C . THR A 1 98 ? 1.228 9.937 1.309 1.00 91.00 98 THR A C 1
ATOM 743 O O . THR A 1 98 ? 1.524 9.744 0.136 1.00 91.00 98 THR A O 1
ATOM 746 N N . SER A 1 99 ? 0.071 10.504 1.653 1.00 90.88 99 SER A N 1
ATOM 747 C CA . SER A 1 99 ? -0.923 10.924 0.656 1.00 90.88 99 SER A CA 1
ATOM 748 C C . SER A 1 99 ? -0.431 12.116 -0.178 1.00 90.88 99 SER A C 1
ATOM 750 O O . SER A 1 99 ? -0.640 12.156 -1.388 1.00 90.88 99 SER A O 1
ATOM 752 N N . VAL A 1 100 ? 0.266 13.071 0.447 1.00 95.50 100 VAL A N 1
ATOM 753 C CA . VAL A 1 100 ? 0.836 14.256 -0.221 1.00 95.50 100 VAL A CA 1
ATOM 754 C C . VAL A 1 100 ? 2.029 13.901 -1.111 1.00 95.50 100 VAL A C 1
ATOM 756 O O . VAL A 1 100 ? 2.290 14.610 -2.081 1.00 95.50 100 VAL A O 1
ATOM 759 N N . SER A 1 101 ? 2.739 12.804 -0.834 1.00 91.06 101 SER A N 1
ATOM 760 C CA . SER A 1 101 ? 3.838 12.356 -1.694 1.00 91.06 101 SER A CA 1
ATOM 761 C C . SER A 1 101 ? 3.372 11.691 -2.990 1.00 91.06 101 SER A C 1
ATOM 763 O O . SER A 1 101 ? 4.176 11.569 -3.910 1.00 91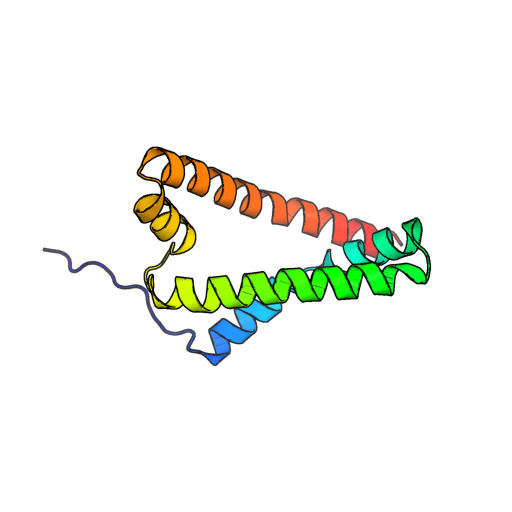.06 101 SER A O 1
ATOM 765 N N . VAL A 1 102 ? 2.102 11.276 -3.098 1.00 89.31 102 VAL A N 1
ATOM 766 C CA . VAL A 1 102 ? 1.594 10.578 -4.293 1.00 89.31 102 VAL A CA 1
ATOM 767 C C . VAL A 1 102 ? 1.611 11.469 -5.546 1.00 89.31 102 VAL A C 1
ATOM 769 O O . VAL A 1 102 ? 2.213 11.053 -6.532 1.00 89.31 102 VAL A O 1
ATOM 772 N N . PRO A 1 103 ? 1.050 12.699 -5.560 1.00 91.50 103 PRO A N 1
ATOM 773 C CA . PRO A 1 103 ? 1.004 13.500 -6.786 1.00 91.50 103 PRO A CA 1
ATOM 774 C C . PRO A 1 103 ? 2.380 13.795 -7.410 1.00 91.50 103 PRO A C 1
ATOM 776 O O . PRO A 1 103 ? 2.506 13.638 -8.622 1.00 91.50 103 PRO A O 1
ATOM 779 N N . PRO A 1 104 ? 3.436 14.160 -6.651 1.00 90.81 104 PRO A N 1
ATOM 780 C CA . PRO A 1 104 ? 4.776 14.313 -7.221 1.00 90.81 104 PRO A CA 1
ATOM 781 C C . PRO A 1 104 ? 5.330 13.037 -7.873 1.00 90.81 104 PRO A C 1
ATOM 783 O O . PRO A 1 104 ? 5.996 13.129 -8.902 1.00 90.81 104 PRO A O 1
ATOM 786 N N . VAL A 1 105 ? 5.050 11.861 -7.299 1.00 87.25 105 VAL A N 1
ATOM 787 C CA . VAL A 1 105 ? 5.465 10.561 -7.859 1.00 87.25 105 VAL A CA 1
ATOM 788 C C . VAL A 1 105 ? 4.719 10.258 -9.159 1.00 87.25 105 VAL A C 1
ATOM 790 O O . VAL A 1 105 ? 5.320 9.789 -10.120 1.00 87.25 105 VAL A O 1
ATOM 793 N N . GLU A 1 106 ? 3.428 10.575 -9.229 1.00 88.44 106 GLU A N 1
ATOM 794 C CA . GLU A 1 106 ? 2.659 10.433 -10.469 1.00 88.44 106 GLU A CA 1
ATOM 795 C C . GLU A 1 106 ? 3.160 11.407 -11.556 1.00 88.44 106 GLU A C 1
ATOM 797 O O . GLU A 1 106 ? 3.272 11.038 -12.723 1.00 88.44 106 GLU A O 1
ATOM 802 N N . VAL A 1 107 ? 3.539 12.640 -11.191 1.00 90.62 107 VAL A N 1
ATOM 803 C CA . VAL A 1 107 ? 4.112 13.614 -12.141 1.00 90.62 107 VAL A CA 1
ATOM 804 C C . VAL A 1 107 ? 5.468 13.151 -12.673 1.00 90.62 107 VAL A C 1
ATOM 806 O O . VAL A 1 107 ? 5.701 13.233 -13.881 1.00 90.62 107 VAL A O 1
ATOM 809 N N . SER A 1 108 ? 6.361 12.653 -11.810 1.00 88.69 108 SER A N 1
ATOM 810 C CA . SER A 1 108 ? 7.651 12.126 -12.272 1.00 88.69 108 SER A CA 1
ATOM 811 C C . SER A 1 108 ? 7.453 10.933 -13.203 1.00 88.69 108 SER A C 1
ATOM 813 O O . SER A 1 108 ? 8.129 10.852 -14.228 1.00 88.69 108 SER A O 1
ATOM 815 N N . ALA A 1 109 ? 6.463 10.084 -12.914 1.00 86.94 109 ALA A N 1
ATOM 816 C CA . ALA A 1 109 ? 6.091 8.977 -13.775 1.00 86.94 109 ALA A CA 1
ATOM 817 C C . ALA A 1 109 ? 5.664 9.416 -15.172 1.00 86.94 109 ALA A C 1
ATOM 819 O O . ALA A 1 109 ? 6.254 8.984 -16.165 1.00 86.94 109 ALA A O 1
ATOM 820 N N . VAL A 1 110 ? 4.706 10.337 -15.253 1.00 89.06 110 VAL A N 1
ATOM 821 C CA . VAL A 1 110 ? 4.232 10.883 -16.531 1.00 89.06 110 VAL A CA 1
ATOM 822 C C . VAL A 1 110 ? 5.372 11.523 -17.326 1.00 89.06 110 VAL A C 1
ATOM 824 O O . VAL A 1 110 ? 5.489 11.268 -18.521 1.00 89.06 110 VAL A O 1
ATOM 827 N N . LEU A 1 111 ? 6.241 12.3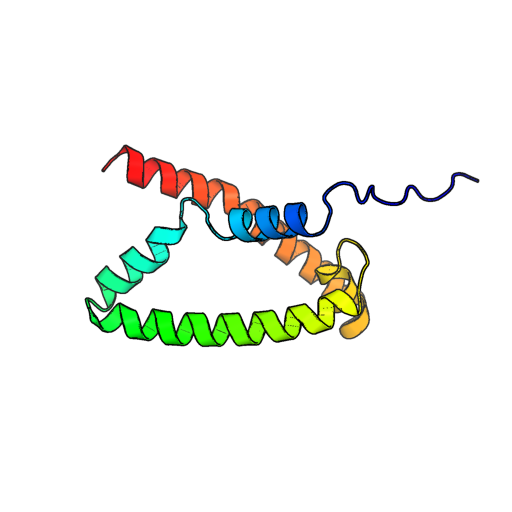09 -16.682 1.00 90.50 111 LEU A N 1
ATOM 828 C CA . LEU A 1 111 ? 7.376 12.945 -17.359 1.00 90.50 111 LEU A CA 1
ATOM 829 C C . LEU A 1 111 ? 8.383 11.927 -17.901 1.00 90.50 111 LEU A C 1
ATOM 831 O O . LEU A 1 111 ? 8.920 12.130 -18.989 1.00 90.50 111 LEU A O 1
ATOM 835 N N . THR A 1 112 ? 8.649 10.842 -17.172 1.00 86.69 112 THR A N 1
ATOM 836 C CA . THR A 1 112 ? 9.534 9.779 -17.662 1.00 86.69 112 THR A CA 1
ATOM 837 C C . THR A 1 112 ? 8.935 9.069 -18.869 1.00 86.69 112 THR A C 1
ATOM 839 O O . THR A 1 112 ? 9.666 8.822 -19.820 1.00 86.69 112 THR A O 1
ATOM 842 N N . TYR A 1 113 ? 7.636 8.766 -18.880 1.00 85.25 113 TYR A N 1
ATOM 843 C CA . TYR A 1 113 ? 7.020 8.126 -20.049 1.00 85.25 113 TYR A CA 1
ATOM 844 C C . TYR A 1 113 ? 6.851 9.071 -21.238 1.00 85.25 113 TYR A C 1
ATOM 846 O O . TYR A 1 113 ? 6.923 8.615 -22.367 1.00 85.25 113 TYR A O 1
ATOM 854 N N . ALA A 1 114 ? 6.612 10.364 -21.007 1.00 88.19 114 ALA A N 1
ATOM 855 C CA . ALA A 1 114 ? 6.420 11.336 -22.084 1.00 88.19 114 ALA A CA 1
ATOM 856 C C . ALA A 1 114 ? 7.728 11.722 -22.795 1.00 88.19 114 ALA A C 1
ATOM 858 O O . ALA A 1 114 ? 7.690 12.136 -23.950 1.00 88.19 114 ALA A O 1
ATOM 859 N N . ASN A 1 115 ? 8.863 11.633 -22.093 1.00 84.12 115 ASN A N 1
ATOM 860 C CA . ASN A 1 115 ? 10.184 11.992 -22.618 1.00 84.12 115 ASN A CA 1
ATOM 861 C C . ASN A 1 115 ? 11.020 10.788 -23.094 1.00 84.12 115 ASN A C 1
ATOM 863 O O . ASN A 1 115 ? 12.136 11.003 -23.567 1.00 84.12 115 ASN A O 1
ATOM 867 N N . ASN A 1 116 ? 10.526 9.555 -22.934 1.00 65.50 116 ASN A N 1
ATOM 868 C CA . ASN A 1 116 ? 11.098 8.349 -23.553 1.00 65.50 116 ASN A CA 1
ATOM 869 C C . ASN A 1 116 ? 10.335 8.006 -24.832 1.00 65.50 116 ASN A C 1
ATOM 871 O O . ASN A 1 116 ? 10.989 7.500 -25.769 1.00 65.50 116 ASN A O 1
#

InterPro domains:
  IPR004841 Amino acid permease/SLC12A domain [PF00324] (16-113)
  IPR052962 Amino Acid Transporter AGT Superfamily [PTHR47547] (5-115)

Sequence (116 aa):
MTRPTRLRRDAGVIGILYVALGSTIGSGWLFGALHAAVQAGPWSIFSWIIGAAAVLLLAFVFAELTTMFPNSGALVHMTHVSHGDLAGKIWSWILFLTSVSVPPVEVSAVLTYANN